Protein AF-A0AAD5WFR0-F1 (afdb_monomer)

Foldseek 3Di:
DDLPDPPQPPVRVVVVVCVVVVNDDPPDDPDPVSPPVPDADDPDDPCPVVSVVLVVVCVVVVHDDDDYNVCSVVSVVVVD

Sequence (80 aa):
MRILTTALSDEALELCRRIWDRRLAPSEEFSEGFGIKDIPRQMNDRDSGVYMCKFAEFASRRASIVFTQEHMPYYRQRMV

Structure (mmCIF, N/CA/C/O backbone):
data_AF-A0AAD5WFR0-F1
#
_entry.id   AF-A0AAD5WFR0-F1
#
loop_
_atom_site.group_PDB
_atom_site.id
_atom_site.type_symbol
_atom_site.label_atom_id
_atom_site.label_alt_id
_atom_site.label_comp_id
_atom_site.label_asym_id
_atom_site.label_entity_id
_atom_site.label_seq_id
_atom_site.pdbx_PDB_ins_code
_atom_site.Cartn_x
_atom_site.Cartn_y
_atom_site.Cartn_z
_atom_site.occupancy
_atom_site.B_iso_or_equiv
_atom_site.auth_seq_id
_atom_site.auth_comp_id
_atom_site.auth_asym_id
_atom_site.auth_atom_id
_atom_site.pdbx_PDB_model_num
ATOM 1 N N . MET A 1 1 ? -13.100 11.577 -21.791 1.00 32.94 1 MET A N 1
ATOM 2 C CA . MET A 1 1 ? -13.062 10.755 -20.563 1.00 32.94 1 MET A CA 1
ATOM 3 C C . MET A 1 1 ? -11.646 10.830 -20.003 1.00 32.94 1 MET A C 1
ATOM 5 O O . MET A 1 1 ? -10.745 10.283 -20.618 1.00 32.94 1 MET A O 1
ATOM 9 N N . ARG A 1 2 ? -11.416 11.614 -18.942 1.00 34.69 2 ARG A N 1
ATOM 10 C CA . ARG A 1 2 ? -10.094 11.832 -18.327 1.00 34.69 2 ARG A CA 1
ATOM 11 C C . ARG A 1 2 ? -10.229 11.510 -16.843 1.00 34.69 2 ARG A C 1
ATOM 13 O O . ARG A 1 2 ? -10.825 12.282 -16.103 1.00 34.69 2 ARG A O 1
ATOM 20 N N . ILE A 1 3 ? -9.755 10.334 -16.449 1.00 45.38 3 ILE A N 1
ATOM 21 C CA . ILE A 1 3 ? -9.579 9.981 -15.042 1.00 45.38 3 ILE A CA 1
ATOM 22 C C . ILE A 1 3 ? -8.293 10.686 -14.608 1.00 45.38 3 ILE A C 1
ATOM 24 O O . ILE A 1 3 ? -7.236 10.448 -15.185 1.00 45.38 3 ILE A O 1
ATOM 28 N N . LEU A 1 4 ? -8.408 11.611 -13.656 1.00 41.50 4 LEU A N 1
ATOM 29 C CA . LEU A 1 4 ? -7.280 12.273 -13.005 1.00 41.50 4 LEU A CA 1
ATOM 30 C C . LEU A 1 4 ? -6.650 11.299 -12.000 1.00 41.50 4 LEU A C 1
ATOM 32 O O . LEU A 1 4 ? -6.843 11.404 -10.796 1.00 41.50 4 LEU A O 1
ATOM 36 N N . THR A 1 5 ? -5.923 10.321 -12.515 1.00 48.28 5 THR A N 1
ATOM 37 C CA . THR A 1 5 ? -4.817 9.670 -11.813 1.00 48.28 5 THR A CA 1
ATOM 38 C C . THR A 1 5 ? -3.591 10.053 -12.619 1.00 48.28 5 THR A C 1
ATOM 40 O O . THR A 1 5 ? -3.679 10.048 -13.848 1.00 48.28 5 THR A O 1
ATOM 43 N N . THR A 1 6 ? -2.486 10.438 -11.984 1.00 54.34 6 THR A N 1
ATOM 44 C CA . THR A 1 6 ? -1.198 10.561 -12.677 1.00 54.34 6 THR A CA 1
ATOM 45 C C . THR A 1 6 ? -1.058 9.343 -13.584 1.00 54.34 6 THR A C 1
ATOM 47 O O . THR A 1 6 ? -1.152 8.206 -13.122 1.00 54.34 6 THR A O 1
ATOM 50 N N . ALA A 1 7 ? -1.051 9.573 -14.900 1.00 60.91 7 ALA A N 1
ATOM 51 C CA . ALA A 1 7 ? -1.023 8.473 -15.843 1.00 60.91 7 ALA A CA 1
ATOM 52 C C . ALA A 1 7 ? 0.240 7.678 -15.518 1.00 60.91 7 ALA A C 1
ATOM 54 O O . ALA A 1 7 ? 1.330 8.251 -15.478 1.00 60.91 7 ALA A O 1
ATOM 55 N N . LEU A 1 8 ? 0.074 6.389 -15.212 1.00 66.38 8 LEU A N 1
ATOM 56 C CA . LEU A 1 8 ? 1.179 5.439 -15.247 1.00 66.38 8 LEU A CA 1
ATOM 57 C C . LEU A 1 8 ? 1.967 5.730 -16.530 1.00 66.38 8 LEU A C 1
ATOM 59 O O . LEU A 1 8 ? 1.343 5.939 -17.575 1.00 66.38 8 LEU A O 1
ATOM 63 N N . SER A 1 9 ? 3.298 5.817 -16.443 1.00 71.56 9 SER A N 1
ATOM 64 C CA . SER A 1 9 ? 4.108 6.050 -17.641 1.00 71.56 9 SER A CA 1
ATOM 65 C C . SER A 1 9 ? 3.766 4.997 -18.693 1.00 71.56 9 SER A C 1
ATOM 67 O O . SER A 1 9 ? 3.330 3.892 -18.357 1.00 71.56 9 SER A O 1
ATOM 69 N N . ASP A 1 10 ? 3.955 5.313 -19.971 1.00 77.12 10 ASP A N 1
ATOM 70 C CA . ASP A 1 10 ? 3.676 4.344 -21.037 1.00 77.12 10 ASP A CA 1
ATOM 71 C C . ASP A 1 10 ? 4.466 3.040 -20.826 1.00 77.12 10 ASP A C 1
ATOM 73 O O . ASP A 1 10 ? 3.948 1.950 -21.058 1.00 77.12 10 ASP A O 1
ATOM 77 N N . GLU A 1 11 ? 5.669 3.146 -20.258 1.00 76.44 11 GLU A N 1
ATOM 78 C CA . GLU A 1 11 ? 6.493 2.021 -19.804 1.00 76.44 11 GLU A CA 1
ATOM 79 C C . GLU A 1 11 ? 5.787 1.166 -18.738 1.00 76.44 11 GLU A C 1
ATOM 81 O O . GLU A 1 11 ? 5.833 -0.062 -18.794 1.00 76.44 11 GLU A O 1
ATOM 86 N N . ALA A 1 12 ? 5.100 1.798 -17.783 1.00 74.81 12 ALA A N 1
ATOM 87 C CA . ALA A 1 12 ? 4.380 1.130 -16.699 1.00 74.81 12 ALA A CA 1
ATOM 88 C C . ALA A 1 12 ? 3.135 0.420 -17.201 1.00 74.81 12 ALA A C 1
ATOM 90 O O . ALA A 1 12 ? 2.862 -0.719 -16.821 1.00 74.81 12 ALA A O 1
ATOM 91 N N . LEU A 1 13 ? 2.397 1.079 -18.092 1.00 78.00 13 LEU A N 1
ATOM 92 C CA . LEU A 1 13 ? 1.242 0.487 -18.749 1.00 78.00 13 LEU A CA 1
ATOM 93 C C . LEU A 1 13 ? 1.653 -0.716 -19.595 1.00 78.00 13 LEU A C 1
ATOM 95 O O . LEU A 1 13 ? 0.981 -1.749 -19.554 1.00 78.00 13 LEU A O 1
ATOM 99 N N . GLU A 1 14 ? 2.758 -0.602 -20.327 1.00 81.62 14 GLU A N 1
ATOM 100 C CA . GLU A 1 14 ? 3.265 -1.692 -21.148 1.00 81.62 14 GLU A CA 1
ATOM 101 C C . GLU A 1 14 ? 3.764 -2.861 -20.296 1.00 81.62 14 GLU A C 1
ATOM 103 O O . GLU A 1 14 ? 3.404 -4.006 -20.574 1.00 81.62 14 GLU A O 1
ATOM 108 N N . LEU A 1 15 ? 4.487 -2.604 -19.199 1.00 76.56 15 LEU A N 1
ATOM 109 C CA . LEU A 1 15 ? 4.843 -3.669 -18.264 1.00 76.56 15 LEU A CA 1
ATOM 110 C C . LEU A 1 15 ? 3.582 -4.363 -17.720 1.00 76.56 15 LEU A C 1
ATOM 112 O O . LEU A 1 15 ? 3.486 -5.589 -17.791 1.00 76.56 15 LEU A O 1
ATOM 116 N N . CYS A 1 16 ? 2.601 -3.607 -17.211 1.00 78.44 16 CYS A N 1
ATOM 117 C CA . CYS A 1 16 ? 1.356 -4.165 -16.675 1.00 78.44 16 CYS A CA 1
ATOM 118 C C . CYS A 1 16 ? 0.639 -5.071 -17.684 1.00 78.44 16 CYS A C 1
ATOM 120 O O . CYS A 1 16 ? 0.198 -6.161 -17.316 1.00 78.44 16 CYS A O 1
ATOM 122 N N . ARG A 1 17 ? 0.556 -4.658 -18.955 1.00 83.12 17 ARG A N 1
ATOM 123 C CA .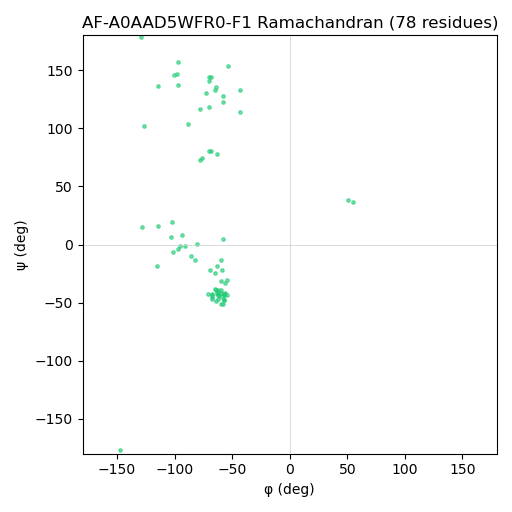 ARG A 1 17 ? -0.015 -5.486 -20.030 1.00 83.12 17 ARG A CA 1
ATOM 124 C C . ARG A 1 17 ? 0.776 -6.770 -20.236 1.00 83.12 17 ARG A C 1
ATOM 126 O O . ARG A 1 17 ? 0.188 -7.845 -20.2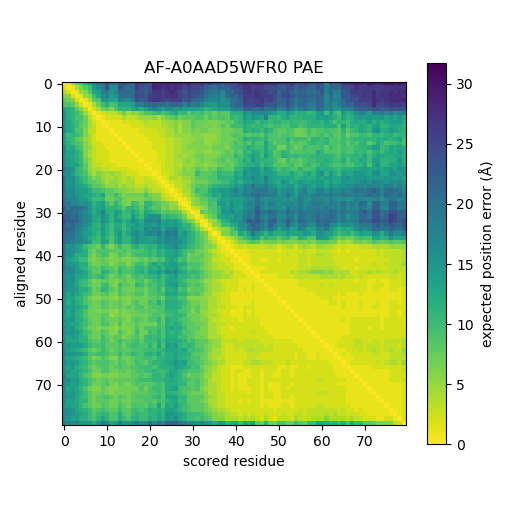80 1.00 83.12 17 ARG A O 1
ATOM 133 N N . ARG A 1 18 ? 2.104 -6.682 -20.313 1.00 83.88 18 ARG A N 1
ATOM 134 C CA . ARG A 1 18 ? 2.972 -7.849 -20.521 1.00 83.88 18 ARG A CA 1
ATOM 135 C C . ARG A 1 18 ? 2.872 -8.848 -19.373 1.00 83.88 18 ARG A C 1
ATOM 137 O O . ARG A 1 18 ? 2.844 -10.047 -19.628 1.00 83.88 18 ARG A O 1
ATOM 144 N N . ILE A 1 19 ? 2.769 -8.384 -18.129 1.00 80.44 19 ILE A N 1
ATOM 145 C CA . ILE A 1 19 ? 2.541 -9.249 -16.961 1.00 80.44 19 ILE A CA 1
ATOM 146 C C . ILE A 1 19 ? 1.181 -9.933 -17.057 1.00 80.44 19 ILE A C 1
ATOM 148 O O . ILE A 1 19 ? 1.094 -11.148 -16.880 1.00 80.44 19 ILE A O 1
ATOM 152 N N . TRP A 1 20 ? 0.131 -9.161 -17.352 1.00 84.38 20 TRP A N 1
ATOM 153 C CA . TRP A 1 20 ? -1.228 -9.678 -17.500 1.00 84.38 20 TRP A CA 1
ATOM 154 C C . TRP A 1 20 ? -1.304 -10.768 -18.577 1.00 84.38 20 TRP A C 1
ATOM 156 O O . TRP A 1 20 ? -1.869 -11.836 -18.346 1.00 84.38 20 TRP A O 1
ATOM 166 N N . ASP A 1 21 ? -0.634 -10.543 -19.706 1.00 91.00 21 ASP A N 1
ATOM 167 C CA . ASP A 1 21 ? -0.544 -11.482 -20.826 1.00 91.00 21 ASP A CA 1
ATOM 168 C C . ASP A 1 21 ? 0.497 -12.600 -20.615 1.00 91.00 21 ASP A C 1
ATOM 170 O O . ASP A 1 21 ? 0.679 -13.444 -21.493 1.00 91.00 21 ASP A O 1
ATOM 174 N N . ARG A 1 22 ? 1.197 -12.623 -19.471 1.00 83.50 22 ARG A N 1
ATOM 175 C CA . ARG A 1 22 ? 2.289 -13.565 -19.153 1.00 83.50 22 ARG A CA 1
ATOM 176 C C . ARG A 1 22 ? 3.422 -13.578 -20.192 1.00 83.50 22 ARG A C 1
ATOM 178 O O . ARG A 1 22 ? 4.008 -14.618 -20.477 1.00 83.50 22 ARG A O 1
ATOM 185 N N . ARG A 1 23 ? 3.743 -12.412 -20.751 1.00 87.88 23 ARG A N 1
ATOM 186 C CA . ARG A 1 23 ? 4.795 -12.175 -21.758 1.00 87.88 23 ARG A CA 1
ATOM 187 C C . ARG A 1 23 ? 6.072 -11.561 -21.173 1.00 87.88 23 ARG A C 1
ATOM 189 O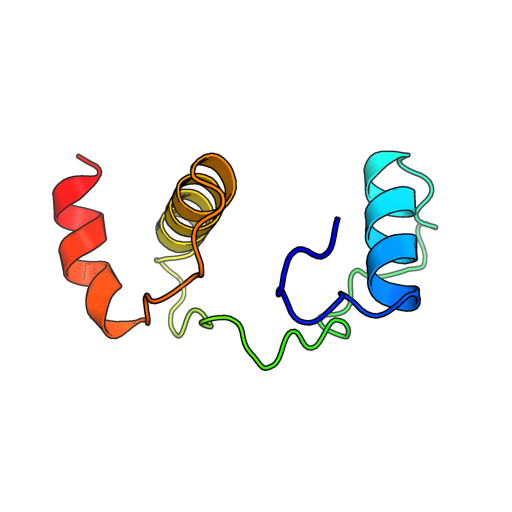 O . ARG A 1 23 ? 6.852 -10.949 -21.903 1.00 87.88 23 ARG A O 1
ATOM 196 N N . LEU A 1 24 ? 6.268 -11.669 -19.862 1.00 79.88 24 LEU A N 1
ATOM 197 C CA . LEU A 1 24 ? 7.504 -11.225 -19.224 1.00 79.88 24 LEU A CA 1
ATOM 198 C C . LEU A 1 24 ? 8.633 -12.201 -19.576 1.00 79.88 24 LEU A C 1
ATOM 200 O O . LEU A 1 24 ? 8.445 -13.415 -19.455 1.00 79.88 24 LEU A O 1
ATOM 204 N N . ALA A 1 25 ? 9.784 -11.702 -20.029 1.00 77.75 25 ALA A N 1
ATOM 205 C CA . ALA A 1 25 ? 10.926 -12.572 -20.262 1.00 77.75 25 ALA A CA 1
ATOM 206 C C . ALA A 1 25 ? 11.446 -13.103 -18.911 1.00 77.75 25 ALA A C 1
ATOM 208 O O . ALA A 1 25 ? 11.466 -12.352 -17.937 1.00 77.75 25 ALA A O 1
ATOM 209 N N . PRO A 1 26 ? 11.933 -14.356 -18.826 1.00 71.19 26 PRO A N 1
ATOM 210 C CA . PRO A 1 26 ? 12.484 -14.900 -17.580 1.00 71.19 26 PRO A CA 1
ATOM 211 C C . PRO A 1 26 ? 13.674 -14.109 -17.017 1.00 71.19 26 PRO A C 1
ATOM 213 O O . PRO A 1 26 ? 13.983 -14.221 -15.838 1.00 71.19 26 PRO A O 1
ATOM 216 N N . SER A 1 27 ? 14.355 -13.339 -17.868 1.00 71.56 27 SER A N 1
ATOM 217 C CA . SER A 1 27 ? 15.487 -12.480 -17.515 1.00 71.56 27 SER A CA 1
ATOM 218 C C . SER A 1 27 ? 15.083 -11.088 -17.025 1.00 71.56 27 SER A C 1
ATOM 220 O O . SER A 1 27 ? 15.945 -10.329 -16.593 1.00 71.56 27 SER A O 1
ATOM 222 N N . GLU A 1 28 ? 13.812 -10.707 -17.153 1.00 65.12 28 GLU A N 1
ATOM 223 C CA . GLU A 1 28 ? 13.309 -9.439 -16.635 1.00 65.12 28 GLU A CA 1
ATOM 224 C C . GLU A 1 28 ? 12.851 -9.650 -15.197 1.00 65.12 28 GLU A C 1
ATOM 226 O O . GLU A 1 28 ? 11.7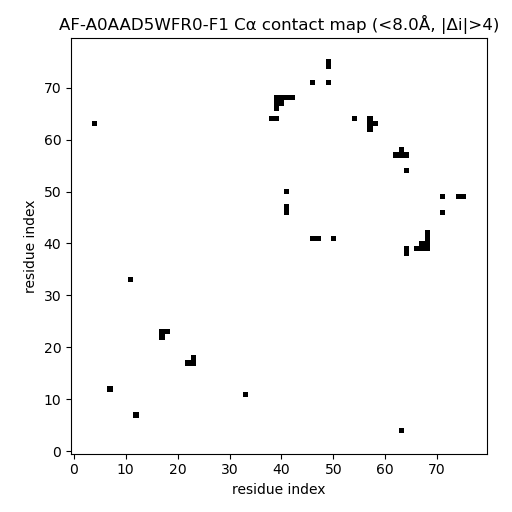85 -10.204 -14.931 1.00 65.12 28 GLU A O 1
ATOM 231 N N . GLU A 1 29 ? 13.668 -9.195 -14.253 1.00 59.41 29 GLU A N 1
ATOM 232 C CA . GLU A 1 29 ? 13.215 -9.078 -12.879 1.00 59.41 29 GLU A CA 1
ATOM 233 C C . GLU A 1 29 ? 12.202 -7.943 -12.769 1.00 59.41 29 GLU A C 1
ATOM 235 O O . GLU A 1 29 ? 12.334 -6.875 -13.379 1.00 59.41 29 GLU A O 1
ATOM 240 N N . PHE A 1 30 ? 11.178 -8.180 -11.956 1.00 55.00 30 PHE A N 1
ATOM 241 C CA . PHE A 1 30 ? 10.209 -7.173 -11.566 1.00 55.00 30 PHE A CA 1
ATOM 242 C C . PHE A 1 30 ? 10.922 -6.148 -10.678 1.00 55.00 30 PHE A C 1
ATOM 244 O O . PHE A 1 30 ? 10.900 -6.231 -9.454 1.00 55.00 30 PHE A O 1
ATOM 251 N N . SER A 1 31 ? 11.646 -5.217 -11.293 1.00 51.28 31 SER A N 1
ATOM 252 C CA . SER A 1 31 ? 12.308 -4.167 -10.534 1.00 51.28 31 SER A CA 1
ATOM 253 C C . SER A 1 31 ? 11.250 -3.220 -9.972 1.00 51.28 31 SER A C 1
ATOM 255 O O . SER A 1 31 ? 10.267 -2.890 -10.640 1.00 51.28 31 SER A O 1
ATOM 257 N N . GLU A 1 32 ? 11.486 -2.703 -8.766 1.00 51.81 32 GLU A N 1
ATOM 258 C CA . GLU A 1 32 ? 10.744 -1.575 -8.176 1.00 51.81 32 GLU A CA 1
ATOM 259 C C . GLU A 1 32 ? 10.796 -0.291 -9.045 1.00 51.81 32 GLU A C 1
ATOM 261 O O . GLU A 1 32 ? 10.304 0.761 -8.641 1.00 51.81 32 GLU A O 1
ATOM 266 N N . GLY A 1 33 ? 11.394 -0.359 -10.244 1.00 47.47 33 GLY A N 1
ATOM 267 C CA . GLY A 1 33 ? 11.629 0.727 -11.193 1.00 47.47 33 GLY A CA 1
ATOM 268 C C . GLY A 1 33 ? 10.372 1.439 -11.681 1.00 47.47 33 GLY A C 1
ATOM 269 O O . GLY A 1 33 ? 10.469 2.564 -12.169 1.00 47.47 33 GLY A O 1
ATOM 270 N N . PHE A 1 34 ? 9.185 0.883 -11.439 1.00 54.22 34 PHE A N 1
ATOM 271 C CA . PHE A 1 34 ? 7.967 1.684 -11.392 1.00 54.22 34 PHE A CA 1
ATOM 272 C C . PHE A 1 34 ? 7.901 2.393 -10.054 1.00 54.22 34 PHE A C 1
ATOM 274 O O . PHE A 1 34 ? 7.112 2.049 -9.178 1.00 54.22 34 PHE A O 1
ATOM 281 N N . GLY A 1 35 ? 8.760 3.402 -9.912 1.00 52.72 35 GLY A N 1
ATOM 282 C CA . GLY A 1 35 ? 8.699 4.367 -8.834 1.00 52.72 35 GLY A CA 1
ATOM 283 C C . GLY A 1 35 ? 7.390 5.133 -8.939 1.00 52.72 35 GLY A C 1
ATOM 284 O O . GLY A 1 35 ? 7.362 6.267 -9.414 1.00 52.72 35 GLY A O 1
ATOM 285 N N . ILE A 1 36 ? 6.297 4.515 -8.496 1.00 60.56 36 ILE A N 1
ATOM 286 C CA . ILE A 1 36 ? 5.050 5.194 -8.202 1.00 60.56 3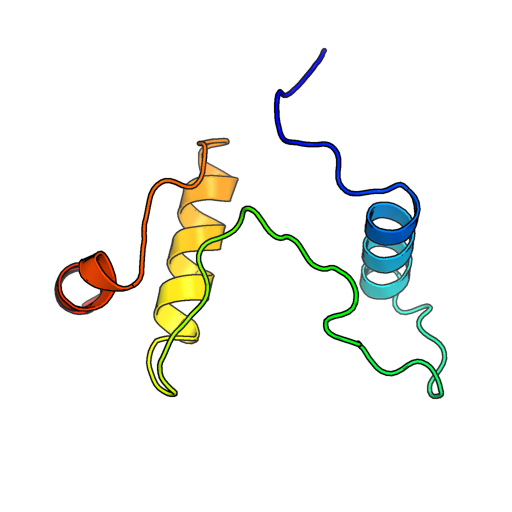6 ILE A CA 1
ATOM 287 C C . ILE A 1 36 ? 5.358 5.999 -6.937 1.00 60.56 36 ILE A C 1
ATOM 289 O O . ILE A 1 36 ? 5.137 5.567 -5.810 1.00 60.56 36 ILE A O 1
ATOM 293 N N . LYS A 1 37 ? 6.004 7.152 -7.129 1.00 60.38 37 LYS A N 1
ATOM 294 C CA . LYS A 1 37 ? 6.489 8.014 -6.042 1.00 60.38 37 LYS A CA 1
ATOM 295 C C . LYS A 1 37 ? 5.341 8.550 -5.183 1.00 60.38 37 LYS A C 1
ATOM 297 O O . LYS A 1 37 ? 5.572 8.930 -4.042 1.00 60.38 37 LYS A O 1
ATOM 302 N N . ASP A 1 38 ? 4.122 8.499 -5.717 1.00 71.69 38 ASP A N 1
ATOM 303 C CA . ASP A 1 38 ? 2.927 9.093 -5.129 1.00 71.69 38 ASP A CA 1
ATOM 304 C C . ASP A 1 38 ? 1.992 8.075 -4.451 1.00 71.69 38 ASP A C 1
ATOM 306 O O . ASP A 1 38 ? 0.897 8.453 -4.034 1.00 71.69 38 ASP A O 1
ATOM 310 N N . ILE A 1 39 ? 2.375 6.792 -4.331 1.00 81.06 39 ILE A N 1
ATOM 311 C CA . ILE A 1 39 ? 1.584 5.824 -3.550 1.00 81.06 39 ILE A CA 1
ATOM 312 C C . ILE A 1 39 ? 2.142 5.624 -2.140 1.00 81.06 39 ILE A C 1
ATOM 314 O O . ILE A 1 39 ? 3.359 5.645 -1.934 1.00 81.06 39 ILE A O 1
ATOM 318 N N . PRO A 1 40 ? 1.264 5.368 -1.156 1.00 89.19 40 PRO A N 1
ATOM 319 C CA . PRO A 1 40 ? 1.682 5.034 0.196 1.00 89.19 40 PRO A CA 1
ATOM 320 C C . PRO A 1 40 ? 2.570 3.790 0.197 1.00 89.19 40 PRO A C 1
ATOM 322 O O . PRO A 1 40 ? 2.185 2.747 -0.337 1.00 89.19 40 PRO A O 1
ATOM 325 N N . ARG A 1 41 ? 3.746 3.892 0.823 1.00 88.75 41 ARG A N 1
ATOM 326 C CA . ARG A 1 41 ? 4.672 2.767 0.981 1.00 88.75 41 ARG A CA 1
ATOM 327 C C . ARG A 1 41 ? 4.515 2.118 2.345 1.00 88.75 41 ARG A C 1
ATOM 329 O O . ARG A 1 41 ? 4.434 2.804 3.363 1.00 88.75 41 ARG A O 1
ATOM 336 N N . GLN A 1 42 ? 4.528 0.791 2.343 1.00 91.81 42 GLN A N 1
ATOM 337 C CA . GLN A 1 42 ? 4.640 -0.009 3.551 1.00 91.81 42 GLN A CA 1
ATOM 338 C C . GLN A 1 42 ? 6.008 0.239 4.205 1.00 91.81 42 GLN A C 1
ATOM 340 O O . GLN A 1 42 ? 7.033 0.213 3.531 1.00 91.81 42 GLN A O 1
ATOM 345 N N . MET A 1 43 ? 6.018 0.474 5.518 1.00 93.62 43 MET A N 1
ATOM 346 C CA . MET A 1 43 ? 7.230 0.791 6.295 1.00 93.62 43 MET A CA 1
ATOM 347 C C . MET A 1 43 ? 7.580 -0.303 7.319 1.00 93.62 43 MET A C 1
ATOM 349 O O . MET A 1 43 ? 8.320 -0.062 8.269 1.00 93.62 43 MET A O 1
ATOM 353 N N . ASN A 1 44 ? 7.004 -1.496 7.169 1.00 94.12 44 ASN A N 1
ATOM 354 C CA . ASN A 1 44 ? 7.270 -2.672 7.997 1.00 94.12 44 ASN A CA 1
ATOM 355 C C . ASN A 1 44 ? 7.126 -3.958 7.169 1.00 94.12 44 ASN A C 1
ATOM 357 O O . ASN A 1 44 ? 6.855 -3.898 5.978 1.00 94.12 44 ASN A O 1
ATOM 361 N N . ASP A 1 45 ? 7.273 -5.122 7.790 1.00 94.12 45 ASP A N 1
ATOM 362 C CA . ASP A 1 45 ? 7.233 -6.445 7.156 1.00 94.12 45 ASP A CA 1
ATOM 363 C C . ASP A 1 45 ? 5.867 -7.155 7.237 1.00 94.12 45 ASP A C 1
ATOM 365 O O . ASP A 1 45 ? 5.695 -8.239 6.686 1.00 94.12 45 ASP A O 1
AT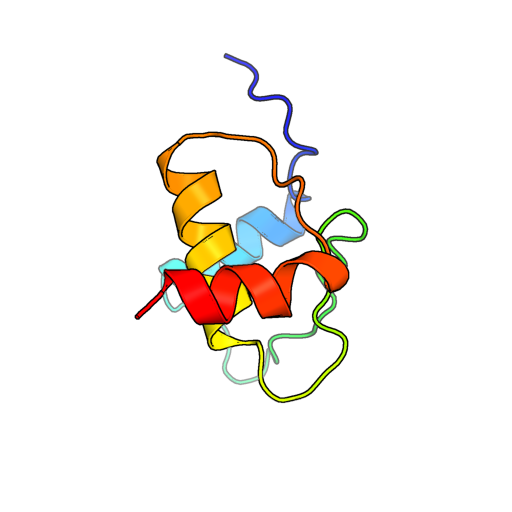OM 369 N N . ARG A 1 46 ? 4.881 -6.562 7.918 1.00 95.69 46 ARG A N 1
ATOM 370 C CA . ARG A 1 46 ? 3.650 -7.254 8.343 1.00 95.69 46 ARG A CA 1
ATOM 371 C C . ARG A 1 46 ? 2.363 -6.744 7.705 1.00 95.69 46 ARG A C 1
ATOM 373 O O . ARG A 1 46 ? 1.368 -7.463 7.714 1.00 95.69 46 ARG A O 1
ATOM 380 N N . ASP A 1 47 ? 2.364 -5.541 7.139 1.00 96.62 47 ASP A N 1
ATOM 381 C CA . ASP A 1 47 ? 1.149 -4.911 6.612 1.00 96.62 47 ASP A CA 1
ATOM 382 C C . ASP A 1 47 ? 0.903 -5.165 5.114 1.00 96.62 47 ASP A C 1
ATOM 384 O O . ASP A 1 47 ? -0.033 -4.601 4.552 1.00 96.62 47 ASP A O 1
ATOM 388 N N . SER A 1 48 ? 1.674 -6.032 4.451 1.00 94.31 48 SER A N 1
ATOM 389 C CA . SER A 1 48 ? 1.563 -6.264 2.998 1.00 94.31 48 SER A CA 1
ATOM 390 C C . SER A 1 48 ? 0.159 -6.695 2.566 1.00 94.31 48 SER A C 1
ATOM 392 O O . SER A 1 48 ? -0.398 -6.151 1.611 1.00 94.31 48 SER A O 1
ATOM 394 N N . GLY A 1 49 ? -0.466 -7.601 3.323 1.00 94.75 49 GLY A N 1
ATOM 395 C CA . GLY A 1 49 ? -1.853 -8.012 3.095 1.00 94.75 49 GLY A CA 1
ATOM 396 C C . GLY A 1 49 ? -2.860 -6.878 3.315 1.00 94.75 49 GLY A C 1
ATOM 397 O O . GLY A 1 49 ? -3.807 -6.732 2.545 1.00 94.75 49 GLY A O 1
ATOM 398 N N . VAL A 1 50 ? -2.631 -6.026 4.318 1.00 96.38 50 VAL A N 1
ATOM 399 C CA . VAL A 1 50 ? -3.499 -4.876 4.624 1.00 96.38 50 VAL A CA 1
ATOM 400 C C . VAL A 1 50 ? -3.411 -3.837 3.506 1.00 96.38 50 VAL A C 1
ATOM 402 O O . VAL A 1 50 ? -4.444 -3.405 2.995 1.00 96.38 50 VAL A O 1
ATOM 405 N N . TYR A 1 51 ? -2.200 -3.487 3.063 1.00 95.31 51 TYR A N 1
ATOM 406 C CA . TYR A 1 51 ? -1.977 -2.591 1.924 1.00 95.31 51 TYR A CA 1
ATOM 407 C C . TYR A 1 51 ? -2.660 -3.117 0.662 1.00 95.31 51 TYR A C 1
ATOM 409 O O . TYR A 1 51 ? -3.400 -2.369 0.023 1.00 95.31 51 TYR A O 1
ATOM 417 N N . MET A 1 52 ? -2.482 -4.401 0.334 1.00 94.50 52 MET A N 1
ATOM 418 C CA . MET A 1 52 ? -3.126 -5.024 -0.825 1.00 94.50 52 MET A CA 1
ATOM 419 C C . MET A 1 52 ? -4.656 -4.892 -0.766 1.00 94.50 52 MET A C 1
ATOM 421 O O . MET A 1 52 ? -5.274 -4.451 -1.737 1.00 94.50 52 MET A O 1
ATOM 425 N N . CYS A 1 53 ? -5.274 -5.199 0.378 1.00 95.94 53 CYS A N 1
ATOM 426 C CA . CYS A 1 53 ? -6.719 -5.056 0.553 1.00 95.94 53 CYS A CA 1
ATOM 427 C C . CYS A 1 53 ? -7.186 -3.601 0.432 1.00 95.94 53 CYS A C 1
ATOM 429 O O . CYS A 1 53 ? -8.205 -3.339 -0.207 1.00 95.94 53 CYS A O 1
ATOM 431 N N . LYS A 1 54 ? -6.445 -2.640 0.996 1.00 95.44 54 LYS A N 1
ATOM 432 C CA . LYS A 1 54 ? -6.790 -1.219 0.881 1.00 95.44 54 LYS A CA 1
ATOM 433 C C . LYS A 1 54 ? -6.643 -0.717 -0.551 1.00 95.44 54 LYS A C 1
ATOM 435 O O . LYS A 1 54 ? -7.549 -0.044 -1.034 1.00 95.44 54 LYS A O 1
ATOM 440 N N . PHE A 1 55 ? -5.578 -1.077 -1.263 1.00 93.69 55 PHE A N 1
ATOM 441 C CA . PHE A 1 55 ? -5.452 -0.740 -2.682 1.00 93.69 55 PHE A CA 1
ATOM 442 C C . PHE A 1 55 ? -6.626 -1.295 -3.497 1.00 93.69 55 PHE A C 1
ATOM 444 O O . PHE A 1 55 ? -7.237 -0.546 -4.260 1.00 93.69 55 PHE A O 1
ATOM 451 N N . ALA A 1 56 ? -7.003 -2.559 -3.280 1.00 92.94 56 ALA A N 1
ATOM 452 C CA . ALA A 1 56 ? -8.153 -3.168 -3.946 1.00 92.94 56 ALA A CA 1
ATOM 453 C C . ALA A 1 56 ? -9.477 -2.451 -3.613 1.00 92.94 56 ALA A C 1
ATOM 455 O O . ALA A 1 56 ? -10.273 -2.176 -4.511 1.00 92.94 56 ALA A O 1
ATOM 456 N N . GLU A 1 57 ? -9.704 -2.089 -2.347 1.00 94.50 57 GLU A N 1
ATOM 457 C CA . GLU A 1 57 ? -10.894 -1.347 -1.916 1.00 94.50 57 GLU A CA 1
ATOM 458 C C . GLU A 1 57 ? -11.001 0.015 -2.616 1.00 94.50 57 GLU A C 1
ATOM 460 O O . GLU A 1 57 ? -12.042 0.327 -3.199 1.00 94.50 57 GLU A O 1
ATOM 465 N N . PHE A 1 58 ? -9.931 0.815 -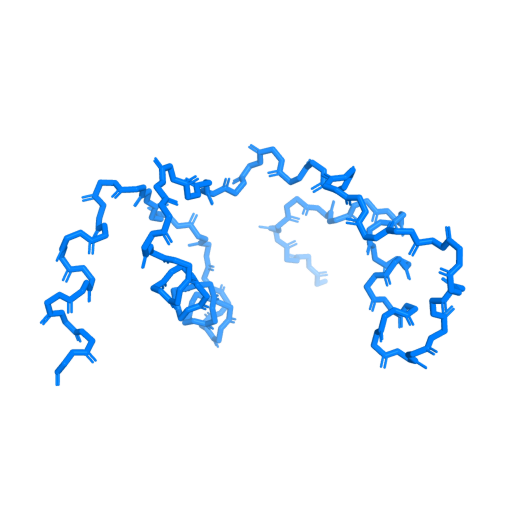2.600 1.00 93.38 58 PHE A N 1
ATOM 466 C CA . PHE A 1 58 ? -9.906 2.128 -3.250 1.00 93.38 58 PHE A CA 1
ATOM 467 C C . PHE A 1 58 ? -10.081 2.013 -4.770 1.00 93.38 58 PHE A C 1
ATOM 469 O O . PHE A 1 58 ? -10.889 2.744 -5.351 1.00 93.38 58 PHE A O 1
ATOM 476 N N . ALA A 1 59 ? -9.419 1.037 -5.401 1.00 88.31 59 ALA A N 1
ATOM 477 C CA . ALA A 1 59 ? -9.572 0.758 -6.826 1.00 88.31 59 ALA A CA 1
ATOM 478 C C . ALA A 1 59 ? -11.016 0.367 -7.188 1.00 88.31 59 ALA A C 1
ATOM 480 O O . ALA A 1 59 ? -11.577 0.909 -8.143 1.00 88.31 59 ALA A O 1
ATOM 481 N N . SER A 1 60 ? -11.656 -0.503 -6.396 1.00 92.56 60 SER A N 1
ATOM 482 C CA . SER A 1 60 ? -13.039 -0.951 -6.635 1.00 92.56 60 SER A CA 1
ATOM 483 C C . SER A 1 60 ? -14.052 0.198 -6.634 1.00 92.56 60 SER A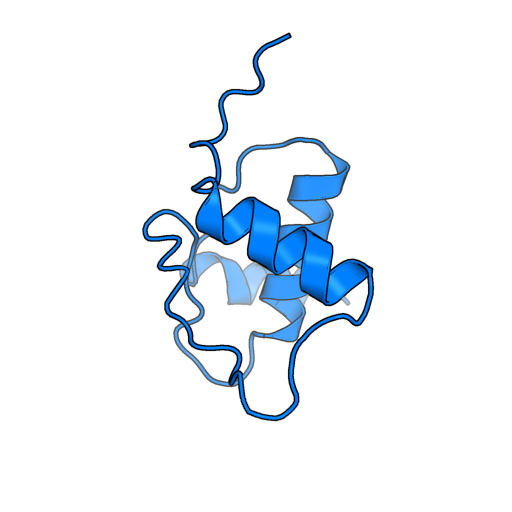 C 1
ATOM 485 O O . SER A 1 60 ? -15.029 0.176 -7.380 1.00 92.56 60 SER A O 1
ATOM 487 N N . ARG A 1 61 ? -13.787 1.242 -5.839 1.00 94.19 61 ARG A N 1
ATOM 488 C CA . ARG A 1 61 ? -14.628 2.440 -5.724 1.00 94.19 61 ARG A CA 1
ATOM 489 C C . ARG A 1 61 ? -14.228 3.551 -6.691 1.00 94.19 61 ARG A C 1
ATOM 491 O O . ARG A 1 61 ? -14.864 4.600 -6.684 1.00 94.19 61 ARG A O 1
ATOM 498 N N . ARG A 1 62 ? -13.178 3.345 -7.497 1.00 89.06 62 ARG A N 1
ATOM 499 C CA . ARG A 1 62 ? -12.537 4.392 -8.314 1.00 89.06 62 ARG A CA 1
ATOM 500 C C . ARG A 1 62 ? -12.202 5.637 -7.481 1.00 89.06 62 ARG A C 1
ATOM 502 O O . ARG A 1 62 ? -12.382 6.764 -7.934 1.00 89.06 62 ARG A O 1
ATOM 509 N N . ALA A 1 63 ? -11.762 5.417 -6.245 1.00 87.81 63 ALA A N 1
ATOM 510 C CA . ALA A 1 63 ? -11.443 6.464 -5.289 1.00 87.81 63 ALA A CA 1
ATOM 511 C C . ALA A 1 63 ? -9.930 6.702 -5.231 1.00 87.81 63 ALA A C 1
ATOM 513 O O . ALA A 1 63 ? -9.138 5.766 -5.346 1.00 87.81 63 ALA A O 1
ATOM 514 N N . SER A 1 64 ? -9.535 7.954 -5.004 1.00 87.12 64 SER A N 1
ATOM 515 C CA . SER A 1 64 ? -8.136 8.315 -4.775 1.00 87.12 64 SER A CA 1
ATOM 516 C C . SER A 1 64 ? -7.612 7.665 -3.500 1.00 87.12 64 SER A C 1
ATOM 518 O O . SER A 1 64 ? -8.276 7.705 -2.466 1.00 87.12 64 SER A O 1
ATOM 520 N N . ILE A 1 65 ? -6.409 7.101 -3.562 1.00 89.12 65 ILE A N 1
ATOM 521 C CA . ILE A 1 65 ? -5.732 6.510 -2.407 1.00 89.12 65 ILE A CA 1
ATOM 522 C C . ILE A 1 65 ? -5.320 7.638 -1.453 1.00 89.12 65 ILE A C 1
ATOM 524 O O . ILE A 1 65 ? -4.540 8.507 -1.826 1.00 89.12 65 ILE A O 1
ATOM 528 N N . VAL A 1 66 ? -5.842 7.623 -0.225 1.00 91.31 66 VAL A N 1
ATOM 529 C CA . VAL A 1 66 ? -5.588 8.675 0.787 1.00 91.31 66 VAL A CA 1
ATOM 530 C C . VAL A 1 66 ? -5.121 8.120 2.136 1.00 91.31 66 VAL A C 1
ATOM 532 O O . VAL A 1 66 ? -5.174 8.813 3.148 1.00 91.31 66 VAL A O 1
ATOM 535 N N . PHE A 1 67 ? -4.696 6.854 2.189 1.00 93.69 67 PHE A N 1
ATOM 536 C CA . PHE A 1 67 ? -4.211 6.250 3.430 1.00 93.69 67 PHE A CA 1
ATOM 537 C C . PHE A 1 67 ? -2.682 6.289 3.538 1.00 93.69 67 PHE A C 1
ATOM 539 O O . PHE A 1 67 ? -1.997 6.347 2.532 1.00 93.69 67 PHE A O 1
ATOM 546 N N . THR A 1 68 ? -2.134 6.210 4.750 1.00 93.88 68 THR A N 1
ATOM 547 C CA . THR A 1 68 ? -0.697 6.085 5.018 1.00 93.88 68 THR A CA 1
ATOM 548 C C . THR A 1 68 ? -0.448 4.915 5.976 1.00 93.88 68 THR A C 1
ATOM 550 O O . THR A 1 68 ? -1.390 4.269 6.449 1.00 93.88 68 THR A O 1
ATOM 553 N N . GLN A 1 69 ? 0.822 4.660 6.298 1.00 95.38 69 GLN A N 1
ATOM 554 C CA . GLN A 1 69 ? 1.231 3.664 7.290 1.00 95.38 69 GLN A CA 1
ATOM 555 C C . GLN A 1 69 ? 0.572 3.871 8.669 1.00 95.38 69 GLN A C 1
ATOM 557 O O . GLN A 1 69 ? 0.310 2.895 9.374 1.00 95.38 69 GLN A O 1
ATOM 562 N N . GLU A 1 70 ? 0.264 5.114 9.046 1.00 96.81 70 GLU A N 1
ATOM 563 C CA . GLU A 1 70 ? -0.345 5.459 10.340 1.00 96.81 70 GLU A CA 1
ATOM 564 C C . GLU A 1 70 ? -1.760 4.885 10.504 1.00 96.81 70 GLU A C 1
ATOM 566 O O . GLU A 1 70 ? -2.200 4.623 11.621 1.00 96.81 70 GLU A O 1
ATOM 571 N N . HIS A 1 71 ? -2.461 4.608 9.401 1.00 97.25 71 HIS A N 1
ATOM 572 C CA . HIS A 1 71 ? -3.801 4.018 9.439 1.00 97.25 71 HIS A CA 1
ATOM 573 C C . HIS A 1 71 ? -3.797 2.490 9.611 1.00 97.25 71 HIS A C 1
ATOM 575 O O . HIS A 1 71 ? -4.843 1.906 9.904 1.00 97.25 71 HIS A O 1
ATOM 581 N N . MET A 1 72 ? -2.652 1.817 9.440 1.00 96.69 72 MET A N 1
ATOM 582 C CA . MET A 1 72 ? -2.588 0.348 9.450 1.00 96.69 72 MET A CA 1
ATOM 583 C C . MET A 1 72 ? -3.064 -0.299 10.760 1.00 96.69 72 MET A C 1
ATOM 585 O O . MET A 1 72 ? -3.773 -1.305 10.682 1.00 96.69 72 MET A O 1
ATOM 589 N N . PRO A 1 73 ? -2.773 0.238 11.966 1.00 96.44 73 PRO A N 1
ATOM 590 C CA . PRO A 1 73 ? -3.335 -0.299 13.206 1.00 96.44 73 PRO A CA 1
ATOM 591 C C . PRO A 1 73 ? -4.869 -0.320 13.208 1.00 96.44 73 PRO A C 1
ATOM 593 O O . PRO A 1 73 ? -5.460 -1.328 13.591 1.00 96.44 73 PRO A O 1
ATOM 596 N N . TYR A 1 74 ? -5.506 0.748 12.719 1.00 97.06 74 TYR A N 1
ATOM 597 C CA . TYR A 1 74 ? -6.962 0.822 12.605 1.00 97.06 74 TYR A CA 1
ATOM 598 C C . TYR A 1 74 ? -7.501 -0.170 11.567 1.00 97.06 74 TYR A C 1
ATOM 600 O O . TYR A 1 74 ? -8.456 -0.891 11.843 1.00 97.06 74 TYR A O 1
ATOM 608 N N . TYR A 1 75 ? -6.879 -0.267 10.387 1.00 96.94 75 TYR A N 1
ATOM 609 C CA . TYR A 1 75 ? -7.345 -1.200 9.358 1.00 96.94 75 TYR A CA 1
ATOM 610 C C . TYR A 1 75 ? -7.225 -2.662 9.778 1.00 96.94 75 TYR A C 1
ATOM 612 O O . TYR A 1 75 ? -8.166 -3.417 9.552 1.00 96.94 75 TYR A O 1
ATOM 620 N N . ARG A 1 76 ? -6.148 -3.051 10.472 1.00 96.06 76 ARG A N 1
ATOM 621 C CA . ARG A 1 76 ? -6.016 -4.410 11.024 1.00 96.06 76 ARG A CA 1
ATOM 622 C C . ARG A 1 76 ? -7.182 -4.778 11.940 1.00 96.06 76 ARG A C 1
ATOM 624 O O . ARG A 1 76 ? -7.705 -5.878 11.833 1.00 96.06 76 ARG A O 1
ATOM 631 N N . GLN A 1 77 ? -7.623 -3.850 12.789 1.00 96.25 77 GLN A N 1
ATOM 632 C CA . GLN A 1 77 ? -8.759 -4.069 13.694 1.00 96.25 77 GLN A CA 1
ATOM 633 C C . GLN A 1 77 ? -10.110 -4.171 12.971 1.00 96.25 77 GLN A C 1
ATOM 635 O O . GLN A 1 77 ? -11.059 -4.697 13.537 1.00 96.25 77 GLN A O 1
ATOM 640 N N . ARG A 1 78 ? -10.222 -3.640 11.748 1.00 95.56 78 ARG A N 1
ATOM 641 C CA . ARG A 1 78 ? -11.478 -3.567 10.978 1.00 95.56 78 ARG A CA 1
ATOM 642 C C . ARG A 1 78 ? -11.601 -4.633 9.891 1.00 95.56 78 ARG A C 1
ATOM 644 O O . ARG A 1 78 ? -12.635 -4.692 9.233 1.00 95.56 78 ARG A O 1
ATOM 651 N N . MET A 1 79 ? -10.543 -5.405 9.663 1.00 92.81 79 MET A N 1
ATOM 652 C CA . MET A 1 79 ? -10.498 -6.489 8.678 1.00 92.81 79 MET A CA 1
ATOM 653 C C . MET A 1 79 ? -10.814 -7.868 9.280 1.00 92.81 79 MET A C 1
ATOM 655 O O . MET A 1 79 ? -10.828 -8.849 8.541 1.00 92.81 79 MET A O 1
ATOM 659 N N . VAL A 1 80 ? -11.052 -7.929 10.594 1.00 78.31 80 VAL A N 1
ATOM 660 C CA . VAL A 1 80 ? -11.547 -9.100 11.338 1.00 78.31 80 VAL A CA 1
ATOM 661 C C . VAL A 1 80 ? -13.045 -8.939 11.552 1.00 78.31 80 VAL A C 1
ATOM 663 O O . VAL A 1 80 ? -13.763 -9.947 11.390 1.00 78.31 80 VAL A O 1
#

Solvent-accessible surface area (backbone atoms only — not comparable to full-atom values): 5391 Å² total; per-residue (Å²): 142,81,78,93,56,87,71,70,50,72,68,50,51,49,50,53,51,31,55,74,71,66,66,64,54,95,86,60,74,90,61,77,80,72,68,63,82,88,55,72,64,83,88,71,93,78,53,64,68,56,52,52,52,50,53,50,53,28,58,75,68,74,45,82,87,84,68,53,65,84,48,48,71,60,50,61,71,70,76,114

pLDDT: mean 80.4, std 17.23, range [32.94, 97.25]

Secondary structure (DSSP, 8-state):
----S----HHHHHHHHHHHTT---TT----TTS--TTSPPP-SSS-HHHHHHHHHHHHHTTPPP---GGGHHHHHHH--

Radius of gyration: 14.84 Å; Cα contacts (8 Å, |Δi|>4): 27; chains: 1; bounding box: 30×27×36 Å

Mean predicted aligned error: 8.85 Å

Organism: Parelaphostrongylus tenuis (NCBI:txid148309)

In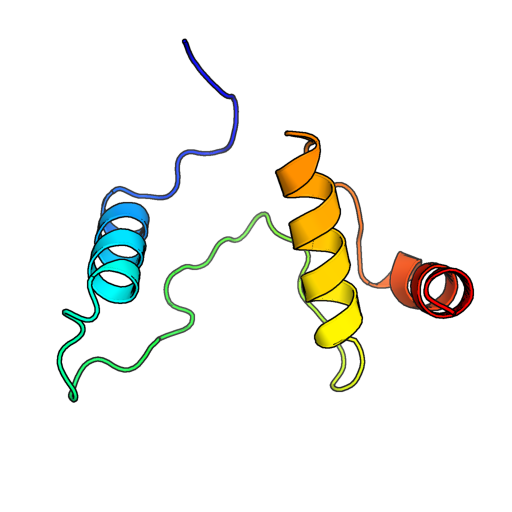terPro domains:
  IPR003653 Ulp1 protease family, C-terminal catalytic domain [PF02902] (33-79)
  IPR038765 Papain-like cysteine peptidase superfamily [SSF54001] (33-80)

Nearest PDB structures (foldseek):
  2ckg-assembly2_B  TM=6.142E-01  e=9.433E-03  Homo sapiens